Protein AF-A0A318XSK5-F1 (afdb_monomer_lite)

Organism: NCBI:txid1121337

Sequence (67 aa):
MIDFLLHREVDCTKDLERLINEVNGSMSIKGMPLTDADKDRIRRCVGNDKLVNETIAELVKKHTIVK

Structure (mmCIF, N/CA/C/O backbone):
data_AF-A0A318XSK5-F1
#
_entry.id   AF-A0A318XSK5-F1
#
loop_
_atom_site.group_PDB
_atom_site.id
_atom_site.type_symbol
_atom_site.label_atom_id
_atom_site.label_alt_id
_atom_site.label_comp_id
_atom_site.label_asym_id
_atom_site.label_entity_id
_atom_site.label_seq_id
_atom_site.pdbx_PDB_ins_code
_atom_site.Cartn_x
_atom_site.Cartn_y
_atom_site.Cartn_z
_atom_site.occupancy
_atom_site.B_iso_or_equiv
_atom_site.auth_seq_id
_atom_site.auth_comp_id
_atom_site.auth_asym_id
_atom_site.auth_atom_id
_atom_site.pdbx_PDB_model_num
ATOM 1 N N . MET A 1 1 ? 23.050 23.580 -8.036 1.00 52.84 1 MET A N 1
ATOM 2 C CA . MET A 1 1 ? 22.353 23.353 -6.745 1.00 52.84 1 MET A CA 1
ATOM 3 C C . MET A 1 1 ? 20.949 22.772 -6.919 1.00 52.84 1 MET A C 1
ATOM 5 O O . MET A 1 1 ? 20.547 21.999 -6.064 1.00 52.84 1 MET A O 1
ATOM 9 N N . ILE A 1 2 ? 20.235 23.068 -8.017 1.00 49.19 2 ILE A N 1
ATOM 10 C CA . ILE A 1 2 ? 18.924 22.457 -8.324 1.00 49.19 2 ILE A CA 1
ATOM 11 C C . ILE A 1 2 ? 19.066 20.987 -8.791 1.00 49.19 2 ILE A C 1
ATOM 13 O O . ILE A 1 2 ? 18.274 20.147 -8.378 1.00 49.19 2 ILE A O 1
ATOM 17 N N . ASP A 1 3 ? 20.142 20.628 -9.504 1.00 47.44 3 ASP A N 1
ATOM 18 C CA . ASP A 1 3 ? 20.398 19.236 -9.940 1.00 47.44 3 ASP A CA 1
ATOM 19 C C . ASP A 1 3 ? 20.578 18.215 -8.802 1.00 47.44 3 ASP A C 1
ATOM 21 O O . ASP A 1 3 ? 20.274 17.038 -8.977 1.00 47.44 3 ASP A O 1
ATOM 25 N N . PHE A 1 4 ? 21.047 18.639 -7.621 1.00 45.31 4 PHE A N 1
ATOM 26 C CA . PHE A 1 4 ? 21.216 17.744 -6.464 1.00 45.31 4 PHE A CA 1
ATOM 27 C C . PHE A 1 4 ? 19.873 17.396 -5.801 1.00 45.31 4 PHE A C 1
ATOM 29 O O . PHE A 1 4 ? 19.718 16.319 -5.230 1.00 45.31 4 PHE A O 1
ATOM 36 N N . LEU A 1 5 ? 18.891 18.297 -5.899 1.00 47.44 5 LEU A N 1
ATOM 37 C CA . LEU A 1 5 ? 17.531 18.071 -5.410 1.00 47.44 5 LEU A CA 1
ATOM 38 C C . LEU A 1 5 ? 16.711 17.257 -6.418 1.00 47.44 5 LEU A C 1
ATOM 40 O O . LEU A 1 5 ? 16.034 16.321 -6.007 1.00 47.44 5 LEU A O 1
ATOM 44 N N . LEU A 1 6 ? 16.873 17.515 -7.722 1.00 49.75 6 LEU A N 1
ATOM 45 C CA . LEU A 1 6 ? 16.230 16.719 -8.773 1.00 49.75 6 LEU A CA 1
ATOM 46 C C . LEU A 1 6 ? 16.744 15.273 -8.812 1.00 49.75 6 LEU A C 1
ATOM 48 O O . LEU A 1 6 ? 15.943 14.358 -8.972 1.00 49.75 6 LEU A O 1
ATOM 52 N N . HIS A 1 7 ? 18.041 15.023 -8.584 1.00 47.53 7 HIS A N 1
ATOM 53 C CA . HIS A 1 7 ? 18.530 13.643 -8.461 1.00 47.53 7 HIS A CA 1
ATOM 54 C C . HIS A 1 7 ? 17.927 12.910 -7.252 1.00 47.53 7 HIS A C 1
ATOM 56 O O . HIS A 1 7 ? 17.618 11.731 -7.376 1.00 47.53 7 HIS A O 1
ATOM 62 N N . ARG A 1 8 ? 17.703 13.587 -6.113 1.00 46.09 8 ARG A N 1
ATOM 63 C CA . ARG A 1 8 ? 17.040 12.974 -4.945 1.00 46.09 8 ARG A CA 1
ATOM 64 C C . ARG A 1 8 ? 15.539 12.752 -5.155 1.00 46.09 8 ARG A C 1
ATOM 66 O O . ARG A 1 8 ? 15.029 11.732 -4.710 1.00 46.09 8 ARG A O 1
ATOM 73 N N . GLU A 1 9 ? 14.828 13.652 -5.837 1.00 38.88 9 GLU A N 1
ATOM 74 C CA . GLU A 1 9 ? 13.402 13.456 -6.161 1.00 38.88 9 GLU A CA 1
ATOM 75 C C . GLU A 1 9 ? 13.176 12.322 -7.180 1.00 38.88 9 GLU A C 1
ATOM 77 O O . GLU A 1 9 ? 12.209 11.564 -7.066 1.00 38.88 9 GLU A O 1
ATOM 82 N N . VAL A 1 10 ? 14.085 12.155 -8.148 1.00 46.72 10 VAL A N 1
ATOM 83 C CA . VAL A 1 10 ? 14.022 11.083 -9.160 1.00 46.72 10 VAL A CA 1
ATOM 84 C C . VAL 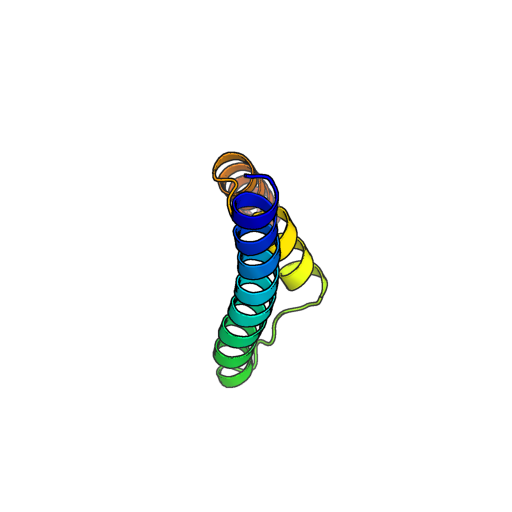A 1 10 ? 14.422 9.710 -8.586 1.00 46.72 10 VAL A C 1
ATOM 86 O O . VAL A 1 10 ? 13.924 8.687 -9.058 1.00 46.72 10 VAL A O 1
ATOM 89 N N . ASP A 1 11 ? 15.260 9.663 -7.545 1.00 48.03 11 ASP A N 1
ATOM 90 C CA . ASP A 1 11 ? 15.652 8.421 -6.853 1.00 48.03 11 ASP A CA 1
ATOM 91 C C . ASP A 1 11 ? 14.511 7.869 -5.973 1.00 48.03 11 ASP A C 1
ATOM 93 O O . ASP A 1 11 ? 14.139 6.699 -6.077 1.00 48.03 11 ASP A O 1
ATOM 97 N N . CYS A 1 12 ? 13.827 8.743 -5.221 1.00 51.06 12 CYS A N 1
ATOM 98 C CA . CYS A 1 12 ? 12.710 8.361 -4.346 1.00 51.06 12 CYS A CA 1
ATOM 99 C C . CYS A 1 12 ? 11.522 7.716 -5.087 1.00 51.06 12 CYS A C 1
ATOM 101 O O . CYS A 1 12 ? 10.833 6.860 -4.531 1.00 51.06 12 CYS A O 1
ATOM 103 N N . THR A 1 13 ? 11.256 8.112 -6.337 1.00 58.31 13 THR A N 1
ATOM 10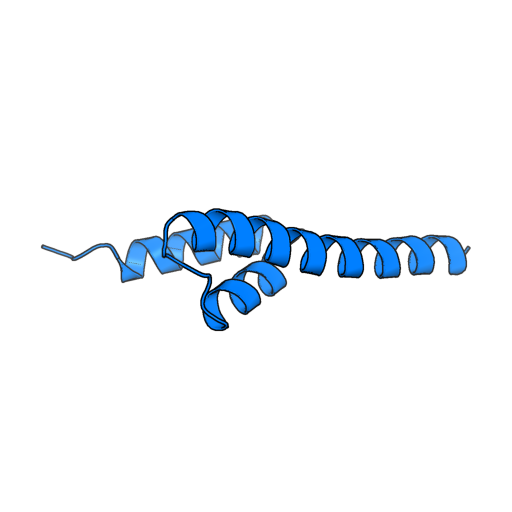4 C CA . THR A 1 13 ? 10.142 7.547 -7.126 1.00 58.31 13 THR A CA 1
ATOM 105 C C . THR A 1 13 ? 10.466 6.163 -7.690 1.00 58.31 13 THR A C 1
ATOM 107 O O . THR A 1 13 ? 9.588 5.299 -7.737 1.00 58.31 13 THR A O 1
ATOM 110 N N . LYS A 1 14 ? 11.731 5.909 -8.055 1.00 62.06 14 LYS A N 1
ATOM 111 C CA . LYS A 1 14 ? 12.207 4.573 -8.448 1.00 62.06 14 LYS A CA 1
ATOM 112 C C . LYS A 1 14 ? 12.249 3.609 -7.267 1.00 62.06 14 LYS A C 1
ATOM 114 O O . LYS A 1 14 ? 11.862 2.450 -7.420 1.00 62.06 14 LYS A O 1
ATOM 119 N N . ASP A 1 15 ? 12.665 4.088 -6.099 1.00 77.25 15 ASP A N 1
ATOM 120 C CA . ASP A 1 15 ? 12.674 3.289 -4.875 1.00 77.25 15 ASP A CA 1
ATOM 121 C C . ASP A 1 15 ? 11.261 2.905 -4.419 1.00 77.25 15 ASP A C 1
ATOM 123 O O . ASP A 1 15 ? 11.051 1.789 -3.944 1.00 77.25 15 ASP A O 1
ATOM 127 N N . LEU A 1 16 ? 10.274 3.780 -4.632 1.00 83.31 16 LEU A N 1
ATOM 128 C CA . LEU A 1 16 ? 8.876 3.511 -4.302 1.00 83.31 16 LEU A CA 1
ATOM 129 C C . LEU A 1 16 ? 8.277 2.369 -5.134 1.00 83.31 16 LEU A C 1
ATOM 131 O O . LEU A 1 16 ? 7.709 1.430 -4.578 1.00 83.31 16 LEU A O 1
ATOM 135 N N . GLU A 1 17 ? 8.406 2.413 -6.460 1.00 87.06 17 GLU A N 1
ATOM 136 C CA . GLU A 1 17 ? 7.869 1.340 -7.306 1.00 87.06 17 GLU A CA 1
ATOM 137 C C . GLU A 1 17 ? 8.653 0.032 -7.122 1.00 87.06 17 GLU A C 1
ATOM 139 O O . GLU A 1 17 ? 8.063 -1.050 -7.173 1.00 87.06 17 GLU A O 1
ATOM 144 N N . ARG A 1 18 ? 9.962 0.098 -6.830 1.00 88.25 18 ARG A N 1
ATOM 145 C CA . ARG A 1 18 ? 10.731 -1.094 -6.439 1.00 88.25 18 ARG A CA 1
ATOM 146 C C . ARG A 1 18 ? 10.181 -1.702 -5.148 1.00 88.25 18 ARG A C 1
ATOM 148 O O . ARG A 1 18 ? 9.904 -2.898 -5.131 1.00 88.25 18 ARG A O 1
ATOM 155 N N . LEU A 1 19 ? 9.950 -0.891 -4.115 1.00 87.12 19 LEU A N 1
ATOM 156 C CA . LEU A 1 19 ? 9.361 -1.332 -2.849 1.00 87.12 19 LEU A CA 1
ATOM 157 C C . LEU A 1 19 ? 7.991 -1.989 -3.063 1.00 87.12 19 LEU A C 1
ATOM 159 O O . LEU A 1 19 ? 7.733 -3.072 -2.540 1.00 87.12 19 LEU A O 1
ATOM 163 N N . ILE A 1 20 ? 7.118 -1.373 -3.867 1.00 91.38 20 ILE A N 1
ATOM 164 C CA . ILE A 1 20 ? 5.796 -1.933 -4.188 1.00 91.38 20 ILE A CA 1
ATOM 165 C C . ILE A 1 20 ? 5.938 -3.297 -4.871 1.00 91.38 20 ILE A C 1
ATOM 167 O O . ILE A 1 20 ? 5.223 -4.236 -4.515 1.00 91.38 20 ILE A O 1
ATOM 171 N N . ASN A 1 21 ? 6.869 -3.433 -5.816 1.00 93.38 21 ASN A N 1
ATOM 172 C CA . ASN A 1 21 ? 7.114 -4.690 -6.519 1.00 93.38 21 ASN A CA 1
ATOM 173 C C . ASN A 1 21 ? 7.683 -5.780 -5.603 1.00 93.38 21 ASN A C 1
ATOM 175 O O . ASN A 1 21 ? 7.251 -6.928 -5.695 1.00 93.38 21 ASN A O 1
ATOM 179 N N . GLU A 1 22 ? 8.598 -5.440 -4.696 1.00 92.81 22 GLU A N 1
ATOM 180 C CA . GLU A 1 22 ? 9.158 -6.375 -3.712 1.00 92.81 22 GLU A CA 1
ATOM 181 C C . GLU A 1 22 ? 8.083 -6.886 -2.745 1.00 92.81 22 GLU A C 1
ATOM 183 O O . GLU A 1 22 ? 7.940 -8.098 -2.544 1.00 92.81 22 GLU A O 1
ATOM 188 N N . VAL A 1 23 ? 7.271 -5.976 -2.194 1.00 91.06 23 VAL A N 1
ATOM 189 C CA . VAL A 1 23 ? 6.155 -6.340 -1.312 1.00 91.06 23 VAL A CA 1
ATOM 190 C C . VAL A 1 23 ? 5.138 -7.183 -2.077 1.00 91.06 23 VAL A C 1
ATOM 192 O O . VAL A 1 23 ? 4.731 -8.237 -1.587 1.00 91.06 23 VAL A O 1
ATOM 195 N N . ASN A 1 24 ? 4.768 -6.784 -3.298 1.00 95.75 24 ASN A N 1
ATOM 196 C CA . ASN A 1 24 ? 3.850 -7.558 -4.126 1.00 95.75 24 ASN A CA 1
ATOM 197 C C . ASN A 1 24 ? 4.397 -8.952 -4.449 1.00 95.75 24 ASN A C 1
ATOM 199 O O . ASN A 1 24 ? 3.641 -9.917 -4.384 1.00 95.75 24 ASN A O 1
ATOM 203 N N . GLY A 1 25 ? 5.689 -9.085 -4.753 1.00 95.38 25 GLY A N 1
ATOM 204 C CA . GLY A 1 25 ? 6.337 -10.376 -4.983 1.00 95.38 25 GLY A CA 1
ATOM 205 C C . GLY A 1 25 ? 6.251 -11.286 -3.756 1.00 95.38 25 GLY A C 1
ATOM 206 O O . GLY A 1 25 ? 5.767 -12.413 -3.855 1.00 95.38 25 GLY A O 1
ATOM 207 N N . 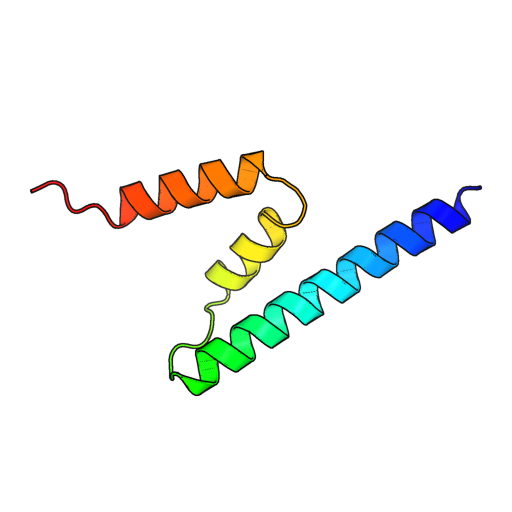SER A 1 26 ? 6.625 -10.772 -2.581 1.00 94.88 26 SER A N 1
ATOM 208 C CA . SER A 1 26 ? 6.542 -11.496 -1.301 1.00 94.88 26 SER A CA 1
ATOM 209 C C . SER A 1 26 ? 5.115 -11.949 -0.967 1.00 94.88 26 SER A C 1
ATOM 211 O O . SER A 1 26 ? 4.881 -13.081 -0.539 1.00 94.88 26 SER A O 1
ATOM 213 N N . MET A 1 27 ? 4.138 -11.081 -1.214 1.00 93.88 27 MET A N 1
ATOM 214 C CA . MET A 1 27 ? 2.724 -11.353 -0.972 1.00 93.88 27 MET A CA 1
ATOM 215 C C . MET A 1 27 ? 2.134 -12.331 -2.005 1.00 93.88 27 MET A C 1
ATOM 217 O O . MET A 1 27 ? 1.367 -13.229 -1.649 1.00 93.88 27 MET A O 1
ATOM 221 N N . SER A 1 28 ? 2.568 -12.244 -3.265 1.00 95.38 28 SER A N 1
ATOM 222 C CA . SER A 1 28 ? 2.180 -13.166 -4.343 1.00 95.38 28 SER A CA 1
ATOM 223 C C . SER A 1 28 ? 2.675 -14.590 -4.093 1.00 95.38 28 SER A C 1
ATOM 225 O O . SER A 1 28 ? 1.931 -15.535 -4.339 1.00 95.38 28 SER A O 1
ATOM 227 N N . ILE A 1 29 ? 3.881 -14.760 -3.532 1.00 95.38 29 ILE A N 1
ATOM 228 C CA . ILE A 1 29 ? 4.405 -16.078 -3.115 1.00 95.38 29 ILE A CA 1
ATOM 229 C C . ILE A 1 29 ? 3.460 -16.755 -2.113 1.00 95.38 29 ILE A C 1
ATOM 231 O O . ILE A 1 29 ? 3.308 -17.974 -2.120 1.00 95.38 29 ILE A O 1
ATOM 235 N N . LYS A 1 30 ? 2.783 -15.968 -1.273 1.00 92.75 30 LYS A N 1
ATOM 236 C CA . LYS A 1 30 ? 1.801 -16.454 -0.294 1.00 92.75 30 LYS A CA 1
ATOM 237 C C . LYS A 1 30 ? 0.383 -16.586 -0.865 1.00 92.75 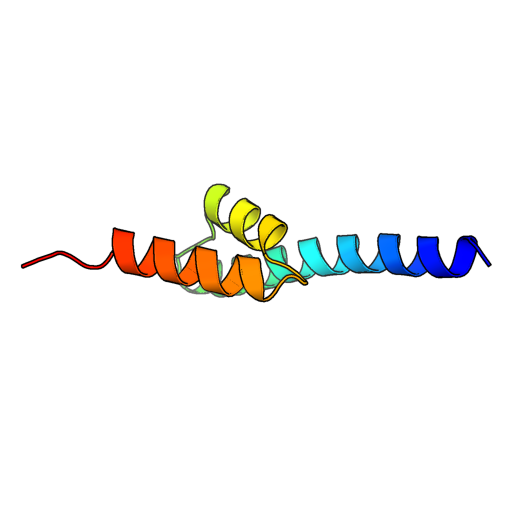30 LYS A C 1
ATOM 239 O O . LYS A 1 30 ? -0.549 -16.816 -0.100 1.00 92.75 30 LYS A O 1
ATOM 244 N N . GLY A 1 31 ? 0.201 -16.414 -2.177 1.00 94.44 31 GLY A N 1
ATOM 245 C CA . GLY A 1 31 ? -1.106 -16.454 -2.838 1.00 94.44 31 GLY A CA 1
ATOM 246 C C . GLY A 1 31 ? -1.994 -15.239 -2.553 1.00 94.44 31 GLY A C 1
ATOM 247 O O . GLY A 1 31 ? -3.200 -15.308 -2.765 1.00 94.44 31 GLY A O 1
ATOM 248 N N . MET A 1 32 ? -1.421 -14.135 -2.063 1.00 94.50 32 MET A N 1
ATOM 249 C CA . MET A 1 32 ? -2.150 -12.928 -1.656 1.00 94.50 32 MET A CA 1
ATOM 250 C C . MET A 1 32 ? -1.577 -11.672 -2.333 1.00 94.50 32 MET A C 1
ATOM 252 O O . MET A 1 32 ? -1.092 -10.792 -1.632 1.00 94.50 32 MET A O 1
ATOM 256 N N . PRO A 1 33 ? -1.571 -11.566 -3.674 1.00 94.81 33 PRO A N 1
ATOM 257 C CA . PRO A 1 33 ? -0.999 -10.410 -4.370 1.00 94.81 33 PRO A CA 1
ATOM 258 C C . PRO A 1 33 ? -1.653 -9.093 -3.930 1.00 94.81 33 PRO A C 1
ATOM 260 O O . PRO A 1 33 ? -2.833 -9.062 -3.576 1.00 94.81 33 PRO A O 1
ATOM 263 N N . LEU A 1 34 ? -0.897 -7.993 -3.978 1.00 93.12 34 LEU A N 1
ATOM 264 C CA . LEU A 1 34 ? -1.433 -6.676 -3.642 1.00 93.12 34 LEU A CA 1
ATOM 265 C C . LEU A 1 34 ? -2.479 -6.249 -4.672 1.00 93.12 34 LEU A C 1
ATOM 267 O O . LEU A 1 34 ? -2.234 -6.302 -5.883 1.00 93.12 34 LEU A O 1
ATOM 271 N N . THR A 1 35 ? -3.613 -5.746 -4.184 1.00 94.25 35 THR A N 1
ATOM 272 C CA . THR A 1 35 ? -4.594 -5.084 -5.047 1.00 94.25 35 THR A CA 1
ATOM 273 C C . THR A 1 35 ? -4.070 -3.720 -5.490 1.00 94.25 35 THR A C 1
ATOM 275 O O . THR A 1 35 ? -3.185 -3.143 -4.855 1.00 94.25 35 THR A O 1
ATOM 278 N N . ASP A 1 36 ? -4.622 -3.161 -6.564 1.00 93.31 36 ASP A N 1
ATOM 279 C CA . ASP A 1 36 ? -4.209 -1.827 -7.016 1.00 93.31 36 ASP A CA 1
ATOM 280 C C . ASP A 1 36 ? -4.502 -0.750 -5.962 1.00 93.31 36 ASP A C 1
ATOM 282 O O . ASP A 1 36 ? -3.673 0.129 -5.736 1.00 93.31 36 ASP A O 1
ATOM 286 N N . ALA A 1 37 ? -5.589 -0.910 -5.201 1.00 90.00 37 ALA A N 1
ATOM 287 C CA . ALA A 1 37 ? -5.894 -0.053 -4.060 1.00 90.00 37 ALA A CA 1
ATOM 288 C C . ALA A 1 37 ? -4.820 -0.128 -2.957 1.00 90.00 37 ALA A C 1
ATOM 290 O O . ALA A 1 37 ? -4.507 0.884 -2.329 1.00 90.00 37 ALA A O 1
ATOM 291 N N . ASP A 1 38 ? -4.226 -1.300 -2.717 1.00 89.38 38 ASP A N 1
ATOM 292 C CA . ASP A 1 38 ? -3.131 -1.440 -1.751 1.00 89.38 38 ASP A CA 1
ATOM 293 C C . ASP A 1 38 ? -1.852 -0.761 -2.242 1.00 89.38 38 ASP A C 1
ATOM 295 O O . ASP A 1 38 ? -1.181 -0.080 -1.464 1.00 89.38 38 ASP A O 1
ATOM 299 N N . LYS A 1 39 ? -1.541 -0.881 -3.538 1.00 90.81 39 LYS A N 1
ATOM 300 C CA . LYS A 1 39 ? -0.397 -0.191 -4.153 1.00 90.81 39 LYS A CA 1
ATOM 301 C C . LYS A 1 39 ? -0.567 1.326 -4.069 1.00 90.81 39 LYS A C 1
ATOM 303 O O . LYS A 1 39 ? 0.368 2.021 -3.679 1.00 90.81 39 LYS A O 1
ATOM 308 N N . ASP A 1 40 ? -1.765 1.838 -4.341 1.00 89.94 40 ASP A N 1
ATOM 309 C CA . ASP A 1 40 ? -2.068 3.270 -4.250 1.00 89.94 40 ASP A CA 1
ATOM 310 C C . ASP A 1 40 ? -1.976 3.802 -2.816 1.00 89.94 40 ASP A C 1
ATOM 312 O O . ASP A 1 40 ? -1.482 4.909 -2.585 1.00 89.94 40 ASP A O 1
ATOM 316 N N . ARG A 1 41 ? -2.370 2.995 -1.825 1.00 86.31 41 ARG A N 1
ATOM 317 C CA . ARG A 1 41 ? -2.174 3.331 -0.409 1.00 86.31 41 ARG A CA 1
ATOM 318 C C . ARG A 1 41 ? -0.695 3.406 -0.041 1.00 86.31 41 ARG A C 1
ATOM 320 O O . ARG A 1 41 ? -0.305 4.340 0.653 1.00 86.31 41 ARG A O 1
ATOM 327 N N . ILE A 1 42 ? 0.135 2.484 -0.534 1.00 86.19 42 ILE A N 1
ATOM 328 C CA . ILE A 1 42 ? 1.590 2.541 -0.324 1.00 86.19 42 ILE A CA 1
ATOM 329 C C . ILE A 1 42 ? 2.147 3.837 -0.923 1.00 86.19 42 ILE A C 1
ATOM 331 O O . ILE A 1 42 ? 2.807 4.589 -0.209 1.00 86.19 42 ILE A O 1
ATOM 335 N N . ARG A 1 43 ? 1.795 4.168 -2.175 1.00 87.38 43 ARG A N 1
ATOM 336 C CA . ARG A 1 43 ? 2.230 5.415 -2.836 1.00 87.38 43 ARG A CA 1
ATOM 337 C C . ARG A 1 43 ? 1.877 6.669 -2.044 1.00 87.38 43 ARG A C 1
ATOM 339 O O . ARG A 1 43 ? 2.686 7.584 -1.958 1.00 87.38 43 ARG A O 1
ATOM 346 N N . ARG A 1 44 ? 0.685 6.704 -1.445 1.00 82.38 44 ARG A N 1
ATOM 347 C CA . ARG A 1 44 ? 0.220 7.835 -0.632 1.00 82.38 44 ARG A CA 1
ATOM 348 C C . ARG A 1 44 ? 0.981 7.986 0.689 1.00 82.38 44 ARG A C 1
ATOM 350 O O . ARG A 1 44 ? 1.093 9.101 1.192 1.00 82.38 44 ARG A O 1
ATOM 357 N N . CYS A 1 45 ? 1.450 6.888 1.275 1.00 75.62 45 CYS A N 1
ATOM 358 C CA . CYS A 1 45 ? 2.003 6.877 2.629 1.00 75.62 45 CYS A CA 1
ATOM 359 C C . CYS A 1 45 ? 3.534 6.968 2.689 1.00 75.62 45 CYS A C 1
ATOM 361 O O . CYS A 1 45 ? 4.072 7.305 3.744 1.00 75.62 45 CYS A O 1
ATOM 363 N N . VAL A 1 46 ? 4.253 6.655 1.606 1.00 71.69 46 VAL A N 1
ATOM 364 C CA . VAL A 1 46 ? 5.724 6.619 1.637 1.00 71.69 46 VAL A CA 1
ATOM 365 C C . VAL A 1 46 ? 6.320 7.987 1.975 1.00 71.69 46 VAL A C 1
ATOM 367 O O . VAL A 1 46 ? 5.993 9.003 1.368 1.00 71.69 46 VAL A O 1
ATOM 370 N N . GLY A 1 47 ? 7.207 7.996 2.974 1.00 68.06 47 GLY A N 1
ATOM 371 C CA . GLY A 1 47 ? 7.891 9.196 3.457 1.00 68.06 47 GLY A CA 1
ATOM 372 C C . GLY A 1 47 ? 7.038 10.118 4.336 1.00 68.06 47 GLY A C 1
ATOM 373 O O . GLY A 1 47 ? 7.500 11.205 4.676 1.00 68.06 47 GLY A O 1
ATOM 374 N N . ASN A 1 48 ? 5.813 9.719 4.710 1.00 77.88 48 ASN A N 1
ATOM 375 C CA . ASN A 1 48 ? 4.918 10.533 5.533 1.00 77.88 48 ASN A CA 1
ATOM 376 C C . ASN A 1 48 ? 4.309 9.738 6.701 1.00 77.88 48 ASN A C 1
ATOM 378 O O . ASN A 1 48 ? 3.221 9.167 6.598 1.00 77.88 48 ASN A O 1
ATOM 382 N N . ASP A 1 49 ? 4.989 9.776 7.849 1.00 76.06 49 ASP A N 1
ATOM 383 C CA . ASP A 1 49 ? 4.610 9.049 9.071 1.00 76.06 49 ASP A CA 1
ATOM 384 C C . ASP A 1 49 ? 3.205 9.396 9.580 1.00 76.06 49 ASP A C 1
ATOM 386 O O . ASP A 1 49 ? 2.502 8.549 10.137 1.00 76.06 49 ASP A O 1
ATOM 390 N N . LYS A 1 50 ? 2.753 10.637 9.367 1.00 80.75 50 LYS A N 1
ATOM 391 C CA . LYS A 1 50 ? 1.398 11.053 9.740 1.00 80.75 50 LYS A CA 1
ATOM 392 C C . LYS A 1 50 ? 0.358 10.314 8.896 1.00 80.75 50 LYS A C 1
ATOM 394 O O . LYS A 1 50 ? -0.565 9.724 9.453 1.00 80.75 50 LYS A O 1
ATOM 399 N N . LEU A 1 51 ? 0.543 10.290 7.573 1.00 79.75 51 LEU A N 1
ATOM 400 C CA . LEU A 1 51 ? -0.350 9.575 6.657 1.00 79.75 51 LEU A CA 1
ATOM 401 C 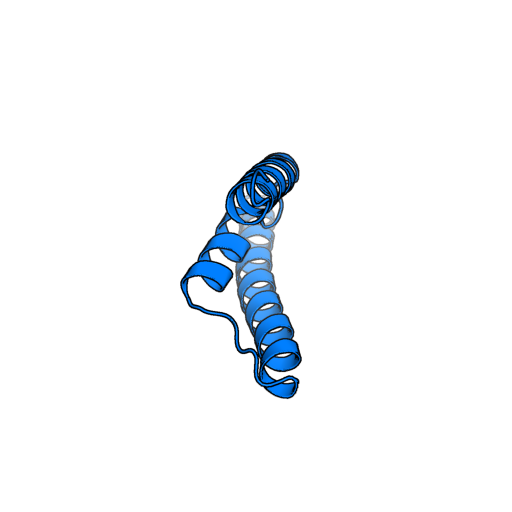C . LEU A 1 51 ? -0.319 8.062 6.890 1.00 79.75 51 LEU A C 1
ATOM 403 O O . LEU A 1 51 ? -1.355 7.412 6.750 1.00 79.75 51 LEU A O 1
ATOM 407 N N . VAL A 1 52 ? 0.833 7.496 7.265 1.00 78.50 52 VAL A N 1
ATOM 408 C CA . VAL A 1 52 ? 0.942 6.083 7.667 1.00 78.50 52 VAL A CA 1
ATOM 409 C C . VAL A 1 52 ? 0.034 5.801 8.865 1.00 78.50 52 VAL A C 1
ATOM 411 O O . VAL A 1 52 ? -0.813 4.911 8.793 1.00 78.50 52 VAL A O 1
ATOM 414 N N . ASN A 1 53 ? 0.155 6.583 9.940 1.00 81.56 53 ASN A N 1
ATOM 415 C CA . ASN A 1 53 ? -0.627 6.384 11.162 1.00 81.56 53 ASN A CA 1
ATOM 416 C C . ASN A 1 53 ? -2.136 6.576 10.941 1.00 81.56 53 ASN A C 1
ATOM 418 O O . ASN A 1 53 ? -2.934 5.779 11.435 1.00 81.56 53 ASN A O 1
ATOM 422 N N . GLU A 1 54 ? -2.532 7.585 10.161 1.00 88.50 54 GLU A N 1
ATOM 423 C CA . GLU A 1 54 ? -3.935 7.805 9.780 1.00 88.50 54 GLU A CA 1
ATOM 424 C C . GLU A 1 54 ? -4.494 6.607 9.001 1.00 88.50 54 GLU A C 1
ATOM 426 O O . GLU A 1 54 ? -5.544 6.064 9.342 1.00 88.50 54 GLU A O 1
ATOM 431 N N . THR A 1 55 ? -3.743 6.128 8.009 1.00 86.75 55 THR A N 1
ATOM 432 C CA . THR A 1 55 ? -4.145 4.992 7.170 1.00 86.75 55 THR A CA 1
ATOM 433 C C . THR A 1 55 ? -4.243 3.696 7.983 1.00 86.75 55 THR A C 1
ATOM 435 O O . THR A 1 55 ? -5.146 2.889 7.754 1.00 86.75 55 THR A O 1
ATOM 438 N N . ILE A 1 56 ? -3.354 3.484 8.963 1.00 87.62 56 ILE A N 1
ATOM 439 C CA . ILE A 1 56 ? -3.449 2.356 9.903 1.00 87.62 56 ILE A CA 1
ATOM 440 C C . ILE A 1 56 ? -4.730 2.464 10.735 1.00 87.62 56 ILE A C 1
ATOM 442 O O . ILE A 1 56 ? -5.466 1.483 10.834 1.00 87.62 56 ILE A O 1
ATOM 446 N N . ALA A 1 57 ? -5.034 3.636 11.297 1.00 90.62 57 ALA A N 1
ATOM 447 C CA . ALA A 1 57 ? -6.237 3.835 12.103 1.00 90.62 57 ALA A CA 1
ATOM 448 C C . ALA A 1 57 ? -7.526 3.584 11.297 1.00 90.62 57 ALA A C 1
ATOM 450 O O . ALA A 1 57 ? -8.448 2.930 11.790 1.00 90.62 57 ALA A O 1
ATOM 451 N N . GLU A 1 58 ? -7.582 4.043 10.044 1.00 88.50 58 GLU A N 1
ATOM 452 C CA . GLU A 1 58 ? -8.706 3.793 9.135 1.00 88.50 58 GLU A CA 1
ATOM 453 C C . GLU A 1 58 ? -8.881 2.304 8.820 1.00 88.50 58 GLU A C 1
ATOM 45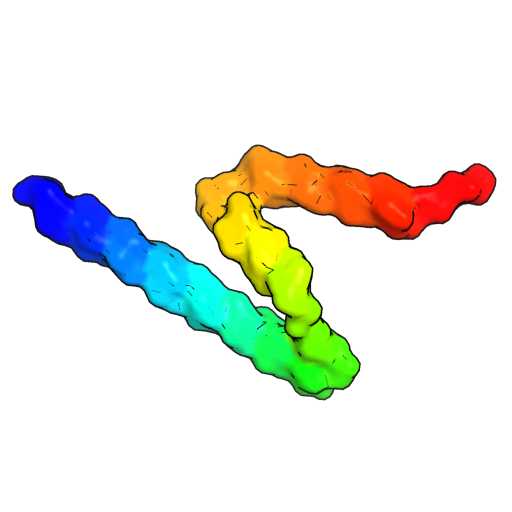5 O O . GLU A 1 58 ? -10.000 1.783 8.873 1.00 88.50 58 GLU A O 1
ATOM 460 N N . LEU A 1 59 ? -7.782 1.599 8.536 1.00 87.38 59 LEU A N 1
ATOM 461 C CA . LEU A 1 59 ? -7.813 0.155 8.317 1.00 87.38 59 LEU A CA 1
ATOM 462 C C . LEU A 1 59 ? -8.293 -0.597 9.556 1.00 87.38 59 LEU A C 1
ATOM 464 O O . LEU A 1 59 ? -9.170 -1.455 9.448 1.00 87.38 59 LEU A O 1
ATOM 468 N N . VAL A 1 60 ? -7.739 -0.271 10.727 1.00 89.44 60 VAL A N 1
ATOM 469 C CA . VAL A 1 60 ? -8.151 -0.879 11.995 1.00 89.44 60 VAL A CA 1
ATOM 470 C C . VAL A 1 60 ? -9.641 -0.655 12.191 1.00 89.44 60 VAL A C 1
ATOM 472 O O . VAL A 1 60 ? -10.361 -1.617 12.426 1.00 89.44 60 VAL A O 1
ATOM 475 N N . LYS A 1 61 ? -10.144 0.567 11.998 1.00 89.88 61 LYS A N 1
ATOM 476 C CA . LYS A 1 61 ? -11.576 0.864 12.114 1.00 89.88 61 LYS A CA 1
ATOM 477 C C . LYS A 1 61 ? -12.430 0.039 11.146 1.00 89.88 61 LYS A C 1
ATOM 479 O O . LYS A 1 61 ? -13.467 -0.470 11.553 1.00 89.88 61 LYS A O 1
ATOM 484 N N . LYS A 1 62 ? -12.008 -0.114 9.887 1.00 85.56 62 LYS A N 1
ATOM 485 C CA . LYS A 1 62 ? -12.739 -0.893 8.870 1.00 85.56 62 LYS A CA 1
ATOM 486 C C . LYS A 1 62 ? -12.831 -2.381 9.222 1.00 85.56 62 LYS A C 1
ATOM 488 O O . LYS A 1 62 ? -13.837 -3.017 8.923 1.00 85.56 62 LYS A O 1
ATOM 493 N N . HIS A 1 63 ? -11.777 -2.929 9.823 1.00 85.56 63 HIS A N 1
ATOM 494 C CA . HIS A 1 63 ? -11.671 -4.355 10.141 1.00 85.56 63 HIS A CA 1
ATOM 495 C C . HIS A 1 63 ? -11.984 -4.691 11.607 1.00 85.56 63 HIS A C 1
ATOM 497 O O . HIS A 1 63 ? -12.087 -5.866 11.957 1.00 85.56 63 HIS A O 1
ATOM 503 N N . THR A 1 64 ? -12.191 -3.685 12.456 1.00 85.88 64 THR A N 1
ATOM 504 C CA . THR A 1 64 ? -12.718 -3.864 13.809 1.00 85.88 64 THR A CA 1
ATOM 505 C C . THR A 1 64 ? -14.224 -4.034 13.700 1.00 85.88 64 THR A C 1
ATOM 507 O O . THR A 1 64 ? -14.978 -3.069 13.594 1.00 85.88 64 THR A O 1
ATOM 510 N N . ILE A 1 65 ? -14.665 -5.289 13.697 1.00 72.88 65 ILE A N 1
ATOM 511 C CA . ILE A 1 65 ? -16.076 -5.632 13.857 1.00 72.88 65 ILE A CA 1
ATOM 512 C C . ILE A 1 65 ? -16.470 -5.182 15.264 1.00 72.88 65 ILE A C 1
ATOM 514 O O . ILE A 1 65 ? -16.019 -5.768 16.249 1.00 72.88 65 ILE A O 1
ATOM 518 N N . VAL A 1 66 ? -17.279 -4.127 15.361 1.00 62.72 66 VAL A N 1
ATOM 519 C CA . VAL A 1 66 ? -17.966 -3.776 16.607 1.00 62.72 66 VAL A CA 1
ATOM 520 C C . VAL A 1 66 ? -18.921 -4.932 16.902 1.00 62.72 66 VAL A C 1
ATOM 522 O O . VAL A 1 66 ? -19.932 -5.087 16.218 1.00 62.72 66 VAL A O 1
ATOM 525 N N . LYS A 1 67 ? -18.530 -5.803 17.832 1.00 50.81 67 LYS A N 1
ATOM 526 C CA . LYS A 1 67 ? -19.438 -6.751 18.480 1.00 50.81 67 LYS A CA 1
ATOM 527 C C . LYS A 1 67 ? -20.194 -6.049 19.594 1.00 50.81 67 LYS A C 1
ATOM 529 O O . LYS A 1 67 ? -19.560 -5.212 20.274 1.00 50.81 67 LYS A O 1
#

Foldseek 3Di:
DVVVVVVVVVVQVVVLVVVLVVVQVVCVVVVGGDDPVRSVLSVVCPPPPVSVVVVVVVVCVVPPDPD

pLDDT: mean 78.42, std 17.11, range [38.88, 95.75]

Secondary structure (DSSP, 8-state):
-HHHHHHHHHHHHHHHHHHHHHHHHHHHHTT-PPPHHHHHHHHHHTT-HHHHHHHHHHHHHHH----

Radius of gyration: 15.41 Å; chains: 1; bounding box: 42×40×28 Å